Protein AF-A0A182NN22-F1 (afdb_monomer_lite)

Sequence (100 aa):
MSPDDEKLPEGFFDDPKMDAKARNQEYKDPNDEEWEKFQKEIKEATNISMAIISEEQEESTAERQIAEIDEQIRNWSRVLDLEKKKEQRNSYVIFLHRNI

Radius of gyration: 41.13 Å; chains: 1; bounding box: 89×26×105 Å

Foldseek 3Di:
DPPVVPPDPPPPPPDPCVSCVVVVHDDDDPVVVVVVVVVVVVVVVVVVVVVVVVVVVVVVVVVVVVVVVVVVVVVVVVVVVVVVVVVVVVVVVVVVVVVD

Organism: NCBI:txid7168

InterPro domains:
  IPR040050 Zinc finger protein 830-like [PTHR13278] (5-88)
  IPR059039 ZNF380, coiled-coil [PF23406] (8-88)

Secondary structure (DSSP, 8-state):
--TTTT---TTTTS-HHHHHHHTT-----HHHHHHHHHHHHHHHHHHHHHHHHHHHHHHHHHHHHHHHHHHHHHHHHHHHHHHHHHHHHHHHHHHHHH--

Structure (mmCIF, N/CA/C/O backbone):
data_AF-A0A182NN22-F1
#
_entry.id   AF-A0A182NN22-F1
#
loop_
_atom_site.group_PDB
_atom_site.id
_atom_site.type_symbol
_atom_site.label_atom_id
_atom_site.label_alt_id
_atom_site.label_comp_id
_atom_site.label_asym_id
_atom_site.label_entity_id
_atom_site.label_seq_id
_atom_site.pdbx_PDB_ins_code
_atom_site.Cartn_x
_atom_site.Cartn_y
_atom_site.Cartn_z
_atom_site.occupancy
_atom_site.B_iso_or_equiv
_atom_site.auth_seq_id
_atom_site.auth_comp_id
_atom_site.auth_asym_id
_atom_site.auth_atom_id
_atom_site.pdbx_PDB_model_num
ATOM 1 N N . MET A 1 1 ? -48.154 -20.916 58.478 1.00 46.09 1 MET A N 1
ATOM 2 C CA . MET A 1 1 ? -47.202 -19.875 58.061 1.00 46.09 1 MET A CA 1
ATOM 3 C C . MET A 1 1 ? -46.707 -19.210 59.326 1.00 46.09 1 MET A C 1
ATOM 5 O O . MET A 1 1 ? -47.532 -18.703 60.079 1.00 46.09 1 MET A O 1
ATOM 9 N N . SER A 1 2 ? -45.427 -19.350 59.648 1.00 49.75 2 SER A N 1
ATOM 10 C CA . SER A 1 2 ? -44.808 -18.626 60.762 1.00 49.75 2 SER A CA 1
ATOM 11 C C . SER A 1 2 ? -44.776 -17.129 60.422 1.00 49.75 2 SER A C 1
ATOM 13 O O . SER A 1 2 ? -44.486 -16.797 59.276 1.00 49.75 2 SER A O 1
ATOM 15 N N . PRO A 1 3 ? -45.041 -16.220 61.377 1.00 52.53 3 PRO A N 1
ATOM 16 C CA . PRO A 1 3 ? -45.054 -14.768 61.144 1.00 52.53 3 PRO A CA 1
ATOM 17 C C . PRO A 1 3 ? -43.677 -14.171 60.788 1.00 52.53 3 PRO A C 1
ATOM 19 O O . PRO A 1 3 ? -43.550 -12.960 60.633 1.00 52.53 3 PRO A O 1
ATOM 22 N N . ASP A 1 4 ? -42.642 -15.004 60.658 1.00 56.69 4 ASP A N 1
ATOM 23 C CA . ASP A 1 4 ? -41.312 -14.600 60.206 1.00 56.69 4 ASP A CA 1
ATOM 24 C C . ASP A 1 4 ? -41.172 -14.585 58.672 1.00 56.69 4 ASP A C 1
ATOM 26 O O . ASP A 1 4 ? -40.286 -13.901 58.172 1.00 56.69 4 ASP A O 1
ATOM 30 N N . ASP A 1 5 ? -42.073 -15.236 57.920 1.00 54.00 5 ASP A N 1
ATOM 31 C CA . ASP A 1 5 ? -42.049 -15.236 56.442 1.00 54.00 5 ASP A CA 1
ATOM 32 C C . ASP A 1 5 ? -42.676 -13.966 55.817 1.00 54.00 5 ASP A C 1
ATOM 34 O O . ASP A 1 5 ? -42.575 -13.750 54.611 1.00 54.00 5 ASP A O 1
ATOM 38 N N . GLU A 1 6 ? -43.311 -13.109 56.628 1.00 54.91 6 GLU A N 1
ATOM 39 C CA . GLU A 1 6 ? -43.868 -11.804 56.219 1.00 54.91 6 GLU A CA 1
ATOM 40 C C . GLU A 1 6 ? -42.974 -10.616 56.614 1.00 54.91 6 GLU A C 1
ATOM 42 O O . GLU A 1 6 ? -43.306 -9.460 56.335 1.00 54.91 6 GLU A O 1
ATOM 47 N N . LYS A 1 7 ? -41.822 -10.864 57.254 1.00 56.56 7 LYS A N 1
ATOM 48 C CA . LYS A 1 7 ? -40.860 -9.798 57.537 1.00 56.56 7 LYS A CA 1
ATOM 49 C C . LYS A 1 7 ? -40.149 -9.425 56.243 1.00 56.56 7 LYS A C 1
ATOM 51 O O . LYS A 1 7 ? -39.260 -10.135 55.778 1.00 56.56 7 LYS A O 1
ATOM 56 N N . LEU A 1 8 ? -40.565 -8.293 55.675 1.00 53.34 8 LEU A N 1
ATOM 57 C CA . LEU A 1 8 ? -39.798 -7.539 54.684 1.00 53.34 8 LEU A CA 1
ATOM 58 C C . LEU A 1 8 ? -38.306 -7.584 55.057 1.00 53.34 8 LEU A C 1
ATOM 60 O O . LEU A 1 8 ? -37.980 -7.230 56.194 1.00 53.34 8 LEU A O 1
ATOM 64 N N . PRO A 1 9 ? -37.417 -8.033 54.150 1.00 66.31 9 PRO A N 1
ATOM 65 C CA . PRO A 1 9 ? -35.988 -8.069 54.424 1.00 66.31 9 PRO A CA 1
ATOM 66 C C . PRO A 1 9 ? -35.506 -6.693 54.889 1.00 66.31 9 PRO A C 1
ATOM 68 O O . PRO A 1 9 ? -35.835 -5.678 54.268 1.00 66.31 9 PRO A O 1
ATOM 71 N N . GLU A 1 10 ? -34.744 -6.644 55.981 1.00 57.38 10 GLU A N 1
ATOM 72 C CA . GLU A 1 10 ? -34.126 -5.394 56.432 1.00 57.38 10 GLU A CA 1
ATOM 73 C C . GLU A 1 10 ? -33.273 -4.814 55.290 1.00 57.38 10 GLU A C 1
ATOM 75 O O . GLU A 1 10 ? -32.543 -5.544 54.614 1.00 57.38 10 GLU A O 1
ATOM 80 N N . GLY A 1 11 ? -33.433 -3.517 55.015 1.00 59.16 11 GLY A N 1
ATOM 81 C CA . GLY A 1 11 ? -32.798 -2.842 53.878 1.00 59.16 11 GLY A CA 1
ATOM 82 C C . GLY A 1 11 ? -33.606 -2.813 52.576 1.00 59.16 11 GLY A C 1
ATOM 83 O O . GLY A 1 11 ? -33.206 -2.132 51.640 1.00 59.16 11 GLY A O 1
ATOM 84 N N . PHE A 1 12 ? -34.774 -3.468 52.494 1.00 58.25 12 PHE A N 1
ATOM 85 C CA . PHE A 1 12 ? -35.623 -3.443 51.284 1.00 58.25 12 PHE A CA 1
ATOM 86 C C . PHE A 1 12 ? -36.139 -2.036 50.914 1.00 58.25 12 PHE A C 1
ATOM 88 O O . PHE A 1 12 ? -36.442 -1.772 49.753 1.00 58.25 12 PHE A O 1
ATOM 95 N N . PHE A 1 13 ? -36.229 -1.134 51.897 1.00 58.44 13 PHE A N 1
ATOM 96 C CA . PHE A 1 13 ? -36.630 0.268 51.726 1.00 58.44 13 PHE A CA 1
ATOM 97 C C . PHE A 1 13 ? -35.525 1.269 52.095 1.00 58.44 13 PHE A C 1
ATOM 99 O O . PHE A 1 13 ? -35.796 2.469 52.147 1.00 58.44 13 PHE A O 1
ATOM 106 N N . ASP A 1 14 ? -34.302 0.804 52.364 1.00 59.22 14 ASP A N 1
ATOM 107 C CA . ASP A 1 14 ? -33.190 1.716 52.619 1.00 59.22 14 ASP A CA 1
ATOM 108 C C . ASP A 1 14 ? -32.693 2.310 51.299 1.00 59.22 14 ASP A C 1
ATOM 110 O O . ASP A 1 14 ? -32.733 1.665 50.249 1.00 59.22 14 ASP A O 1
ATOM 114 N N . ASP A 1 15 ? -32.220 3.560 51.347 1.00 63.09 15 ASP A N 1
ATOM 115 C CA . ASP A 1 15 ? -31.604 4.198 50.185 1.00 63.09 15 ASP A CA 1
ATOM 116 C C . ASP A 1 15 ? -30.519 3.260 49.613 1.00 63.09 15 ASP A C 1
ATOM 118 O O . ASP A 1 15 ? -29.665 2.800 50.374 1.00 63.09 15 ASP A O 1
ATOM 122 N N . PRO A 1 16 ? -30.475 2.994 48.294 1.00 65.50 16 PRO A N 1
ATOM 123 C CA . PRO A 1 16 ? -29.553 2.022 47.686 1.00 65.50 16 PRO A CA 1
ATOM 124 C C . PRO A 1 16 ? -28.076 2.238 48.057 1.00 65.50 16 PRO A C 1
ATOM 126 O O . PRO A 1 16 ? -27.290 1.299 48.167 1.00 65.50 16 PRO A O 1
ATOM 129 N N . LYS A 1 17 ? -27.700 3.499 48.304 1.00 59.50 17 LYS A N 1
ATOM 130 C CA . LYS A 1 17 ? -26.368 3.907 48.775 1.00 59.50 17 LYS A CA 1
ATOM 131 C C . LYS A 1 17 ? -26.091 3.480 50.221 1.00 59.50 17 LYS A C 1
ATOM 133 O O . LYS A 1 17 ? -24.949 3.188 50.569 1.00 59.50 17 LYS A O 1
ATOM 138 N N . MET A 1 18 ? -27.118 3.479 51.064 1.00 60.53 18 MET A N 1
ATOM 139 C CA . MET A 1 18 ? -27.064 3.062 52.464 1.00 60.53 18 MET A CA 1
ATOM 140 C C . MET A 1 18 ? -27.082 1.533 52.590 1.0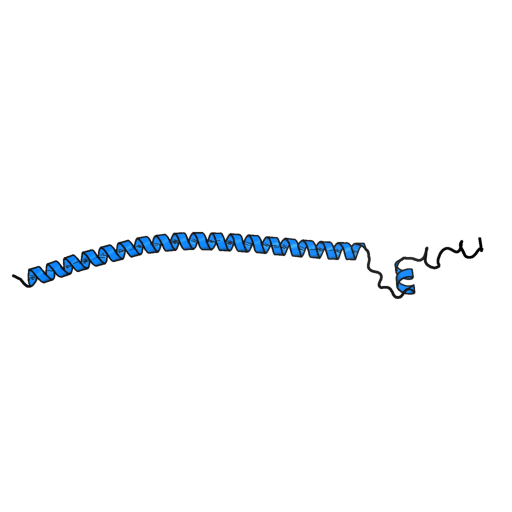0 60.53 18 MET A C 1
ATOM 142 O O . MET A 1 18 ? -26.303 1.010 53.383 1.00 60.53 18 MET A O 1
ATOM 146 N N . ASP A 1 19 ? -27.862 0.823 51.765 1.00 62.59 19 ASP A N 1
ATOM 147 C CA . ASP A 1 19 ? -27.872 -0.653 51.725 1.00 62.59 19 ASP A CA 1
ATOM 148 C C . ASP A 1 19 ? -26.525 -1.214 51.233 1.00 62.59 19 ASP A C 1
ATOM 150 O O . ASP A 1 19 ? -25.924 -2.067 51.889 1.00 62.59 19 ASP A O 1
ATOM 154 N N . ALA A 1 20 ? -25.957 -0.646 50.161 1.00 63.69 20 ALA A N 1
ATOM 155 C CA . ALA A 1 20 ? -24.618 -1.009 49.688 1.00 63.69 20 ALA A CA 1
ATOM 156 C C . ALA A 1 20 ? -23.543 -0.779 50.771 1.00 63.69 20 ALA A C 1
ATOM 158 O O . ALA A 1 20 ? -22.714 -1.652 51.038 1.00 63.69 20 ALA A O 1
ATOM 159 N N . LYS A 1 21 ? -23.614 0.353 51.486 1.00 59.75 21 LYS A N 1
ATOM 160 C CA . LYS A 1 21 ? -22.709 0.672 52.600 1.00 59.75 21 LYS A CA 1
ATOM 161 C C . LYS A 1 21 ? -22.879 -0.275 53.795 1.00 59.75 21 LYS A C 1
ATOM 163 O O . LYS A 1 21 ? -21.878 -0.660 54.396 1.00 59.75 21 LYS A O 1
ATOM 168 N N . ALA A 1 22 ? -24.107 -0.676 54.128 1.00 60.62 22 ALA A N 1
ATOM 169 C CA . ALA A 1 22 ? -24.390 -1.644 55.190 1.00 60.62 22 ALA A CA 1
ATOM 170 C C . ALA A 1 22 ? -23.869 -3.053 54.849 1.00 60.62 22 ALA A C 1
ATOM 172 O O . ALA A 1 22 ? -23.457 -3.797 55.739 1.00 60.62 22 ALA A O 1
ATOM 173 N N . ARG A 1 23 ? -23.811 -3.391 53.555 1.00 65.94 23 ARG A N 1
ATOM 174 C CA . ARG A 1 23 ? -23.295 -4.667 53.032 1.00 65.94 23 ARG A CA 1
ATOM 175 C C . ARG A 1 23 ? -21.804 -4.643 52.667 1.00 65.94 23 ARG A C 1
ATOM 177 O O . ARG A 1 23 ? -21.305 -5.639 52.149 1.00 65.94 23 ARG A O 1
ATOM 184 N N . ASN A 1 24 ? -21.083 -3.545 52.941 1.00 56.84 24 ASN A N 1
ATOM 185 C CA . ASN A 1 24 ? -19.698 -3.305 52.487 1.00 56.84 24 ASN A CA 1
ATOM 186 C C . ASN A 1 24 ? -19.504 -3.501 50.967 1.00 56.84 24 ASN A C 1
ATOM 188 O O . ASN A 1 24 ? -18.432 -3.901 50.513 1.00 56.84 24 ASN A O 1
ATOM 192 N N . GLN A 1 25 ? -20.537 -3.232 50.173 1.00 58.72 25 GLN A N 1
ATOM 193 C CA . GLN A 1 25 ? -20.469 -3.239 48.717 1.00 58.72 25 GLN A CA 1
ATOM 194 C C . GLN A 1 25 ? -20.304 -1.809 48.202 1.00 58.72 25 GLN A C 1
ATOM 196 O O . GLN A 1 25 ? -20.920 -0.865 48.696 1.00 58.72 25 GLN A O 1
ATOM 201 N N . GLU A 1 26 ? -19.433 -1.643 47.212 1.00 56.12 26 GLU A N 1
ATOM 202 C CA . GLU A 1 26 ? -19.230 -0.364 46.545 1.00 56.12 26 GLU A CA 1
ATOM 203 C C . GLU A 1 26 ? -20.465 -0.059 45.687 1.00 56.12 26 GLU A C 1
ATOM 205 O O . GLU A 1 26 ? -20.775 -0.791 44.749 1.00 56.12 26 GLU A O 1
ATOM 210 N N . TYR A 1 27 ? -21.209 0.996 46.033 1.00 58.81 27 TYR A N 1
ATOM 211 C CA . TYR A 1 27 ? -22.307 1.476 45.198 1.00 58.81 27 TYR A CA 1
ATOM 212 C C . TYR A 1 27 ? -21.713 2.080 43.924 1.00 58.81 27 TYR A C 1
ATOM 214 O O . TYR A 1 27 ? -21.173 3.187 43.961 1.00 58.81 27 TYR A O 1
ATOM 222 N N . LYS A 1 28 ? -21.819 1.363 42.805 1.00 61.34 28 LYS A N 1
ATOM 223 C CA . LYS A 1 28 ? -21.649 1.939 41.471 1.00 61.34 28 LYS A CA 1
ATOM 224 C C . LYS A 1 28 ? -23.016 2.316 40.929 1.00 61.34 28 LYS A C 1
ATOM 226 O O . LYS A 1 28 ? -23.943 1.510 40.971 1.00 61.34 28 LYS A O 1
ATOM 231 N N . ASP A 1 29 ? -23.150 3.553 40.463 1.00 72.50 29 ASP A N 1
ATOM 232 C CA . ASP A 1 29 ? -24.366 3.972 39.781 1.00 72.50 29 ASP A CA 1
ATOM 233 C C . ASP A 1 29 ? -24.486 3.153 38.482 1.00 72.50 29 ASP A C 1
ATOM 235 O O . ASP A 1 29 ? -23.540 3.151 37.688 1.00 72.50 29 ASP A O 1
ATOM 239 N N . PRO A 1 30 ? -25.605 2.452 38.234 1.00 73.44 30 PRO A N 1
ATOM 240 C CA . PRO A 1 30 ? -25.812 1.723 36.983 1.00 73.44 30 PRO A CA 1
ATOM 241 C C . PRO A 1 30 ? -25.593 2.604 35.746 1.00 73.44 30 PRO A C 1
ATOM 243 O O . PRO A 1 30 ? -25.166 2.124 34.699 1.00 73.44 30 PRO A O 1
ATOM 246 N N . ASN A 1 31 ? -25.849 3.907 35.879 1.00 76.19 31 ASN A N 1
ATOM 247 C CA . ASN A 1 31 ? -25.655 4.880 34.819 1.00 76.19 31 ASN A CA 1
ATOM 248 C C . ASN A 1 31 ? -24.165 5.163 34.546 1.00 76.19 31 ASN A C 1
ATOM 250 O O . ASN A 1 31 ? -23.797 5.394 33.397 1.00 76.19 31 ASN A O 1
ATOM 254 N N . ASP A 1 32 ? -23.304 5.096 35.568 1.00 81.25 32 ASP A N 1
ATOM 255 C CA . ASP A 1 32 ? -21.852 5.249 35.413 1.00 81.25 32 ASP A CA 1
ATOM 256 C C . ASP A 1 32 ? -21.235 4.017 34.732 1.00 81.25 32 ASP A C 1
ATOM 258 O O . ASP A 1 32 ? -20.367 4.161 33.873 1.00 81.25 32 ASP A O 1
ATOM 262 N N . GLU A 1 33 ? -21.712 2.806 35.044 1.00 81.69 33 GLU A N 1
ATOM 263 C CA . GLU A 1 33 ? -21.244 1.578 34.380 1.00 81.69 33 GLU A CA 1
ATOM 264 C C . GLU A 1 33 ? -21.617 1.539 32.893 1.00 81.69 33 GLU A C 1
ATOM 266 O O . GLU A 1 33 ? -20.787 1.200 32.046 1.00 81.69 33 GLU A O 1
ATOM 271 N N . GLU A 1 34 ? -22.855 1.902 32.555 1.00 86.44 34 GLU A N 1
ATOM 272 C CA . GLU A 1 34 ? -23.293 2.007 31.160 1.00 86.44 34 GLU A CA 1
ATOM 273 C C . GLU A 1 34 ? -22.548 3.130 30.423 1.00 86.44 34 GLU A C 1
ATOM 275 O O . GLU A 1 34 ? -22.183 2.976 29.255 1.00 86.44 34 GLU A O 1
ATOM 280 N N . TRP A 1 35 ? -22.227 4.229 31.111 1.00 85.50 35 TRP A N 1
ATOM 281 C CA . TRP A 1 35 ? -21.415 5.303 30.547 1.00 85.50 35 TRP A CA 1
ATOM 282 C C . TRP A 1 35 ? -19.965 4.876 30.281 1.00 85.50 35 TRP A C 1
ATOM 284 O O . TRP A 1 35 ? -19.423 5.174 29.214 1.00 85.50 35 TRP A O 1
ATOM 294 N N . GLU A 1 36 ? -19.336 4.130 31.194 1.00 88.56 36 GLU A N 1
ATOM 295 C CA . GLU A 1 36 ? -17.998 3.560 30.989 1.00 88.56 36 GLU A CA 1
ATOM 296 C C . GLU A 1 36 ? -17.971 2.580 29.807 1.00 88.56 36 GLU A C 1
ATOM 298 O O . GLU A 1 36 ? -17.056 2.642 28.975 1.00 88.56 36 GLU A O 1
ATOM 303 N N . LYS A 1 37 ? -18.981 1.706 29.690 1.00 90.31 37 LYS A N 1
ATOM 304 C CA . LYS A 1 37 ? -19.123 0.792 28.543 1.00 90.31 37 LYS A CA 1
ATOM 305 C C . LYS A 1 37 ? -19.268 1.563 27.238 1.00 90.31 37 LYS A C 1
ATOM 307 O O . LYS A 1 37 ? -18.527 1.293 26.296 1.00 90.31 37 LYS A O 1
ATOM 312 N N . PHE A 1 38 ? -20.132 2.574 27.210 1.00 92.38 38 PHE A N 1
ATOM 313 C CA . PHE A 1 38 ? -20.322 3.416 26.036 1.00 92.38 38 PHE A CA 1
ATOM 314 C C . PHE A 1 38 ? -19.019 4.111 25.616 1.00 92.38 38 PHE A C 1
ATOM 316 O O . PHE A 1 38 ? -18.618 4.050 24.455 1.00 92.38 38 PHE A O 1
ATOM 323 N N . GLN A 1 39 ? -18.291 4.717 26.558 1.00 93.31 39 GLN A N 1
ATOM 324 C CA . GLN A 1 39 ? -16.999 5.338 26.258 1.00 93.31 39 GLN A CA 1
ATOM 325 C C . GLN A 1 39 ? -15.972 4.339 25.721 1.00 93.31 39 GLN A C 1
ATOM 327 O O . GLN A 1 39 ? -15.171 4.685 24.847 1.00 93.31 39 GLN A O 1
ATOM 332 N N . LYS A 1 40 ? -15.966 3.114 26.254 1.00 94.56 40 LYS A N 1
ATOM 333 C CA . LYS A 1 40 ? -15.085 2.046 25.787 1.00 94.56 40 LYS A CA 1
ATOM 334 C C . LYS A 1 40 ? -15.419 1.652 24.348 1.00 94.56 40 LYS A C 1
ATOM 336 O O . LYS A 1 40 ? -14.510 1.623 23.523 1.00 94.56 40 LYS A O 1
ATOM 341 N N . GLU A 1 41 ? -16.692 1.429 24.040 1.00 93.62 41 GLU A N 1
ATOM 342 C CA . GLU A 1 41 ? -17.151 1.081 22.691 1.00 93.62 41 GLU A CA 1
ATOM 343 C C . GLU A 1 41 ? -16.837 2.185 21.678 1.00 93.62 41 GLU A C 1
ATOM 345 O O . GLU A 1 41 ? -16.328 1.904 20.596 1.00 93.62 41 GLU A O 1
ATOM 350 N N . ILE A 1 42 ? -17.044 3.454 22.044 1.00 95.69 42 ILE A N 1
ATOM 351 C CA . ILE A 1 42 ? -16.698 4.589 21.180 1.00 95.69 42 ILE A CA 1
ATOM 352 C C . ILE A 1 42 ? -15.194 4.630 20.895 1.00 95.69 42 ILE A C 1
ATOM 354 O O . ILE A 1 42 ? -14.794 4.828 19.746 1.00 95.69 42 ILE A O 1
ATOM 358 N N . LYS A 1 43 ? -14.343 4.428 21.909 1.00 94.75 43 LYS A N 1
ATOM 359 C CA . LYS A 1 43 ? -12.884 4.370 21.715 1.00 94.75 43 LYS A CA 1
ATOM 360 C C . LYS A 1 43 ? -12.488 3.212 20.808 1.00 94.75 43 LYS A C 1
ATOM 362 O O . LYS A 1 43 ? -11.658 3.395 19.925 1.00 94.75 43 LYS A O 1
ATOM 367 N N . GLU A 1 44 ? -13.082 2.042 21.007 1.00 94.88 44 GLU A N 1
ATOM 368 C CA . GLU A 1 44 ? -12.802 0.856 20.203 1.00 94.88 44 GLU A CA 1
ATOM 369 C C . GLU A 1 44 ? -13.220 1.056 18.742 1.00 94.88 44 GLU A C 1
ATOM 371 O O . GLU A 1 44 ? -12.400 0.879 17.842 1.00 94.88 44 GLU A O 1
ATOM 376 N N . ALA A 1 45 ? -14.434 1.556 18.501 1.00 94.00 45 ALA A N 1
ATOM 377 C CA . ALA A 1 45 ? -14.910 1.902 17.166 1.00 94.00 45 ALA A CA 1
ATOM 378 C C . ALA A 1 45 ? -14.037 2.978 16.495 1.00 94.00 45 ALA A C 1
ATOM 380 O O . ALA A 1 45 ? -13.729 2.879 15.308 1.00 94.00 45 ALA A O 1
ATOM 381 N N . THR A 1 46 ? -13.591 3.985 17.255 1.00 94.81 46 THR A N 1
ATOM 382 C CA . THR A 1 46 ? -12.691 5.033 16.747 1.00 94.81 46 THR A CA 1
ATOM 383 C C . THR A 1 46 ? -11.337 4.447 16.357 1.00 94.81 46 THR A C 1
ATOM 385 O O . THR A 1 46 ? -10.824 4.759 15.287 1.00 94.81 46 THR A O 1
ATOM 388 N N . ASN A 1 47 ? -10.772 3.564 17.183 1.00 95.81 47 ASN A N 1
ATOM 389 C CA . ASN A 1 47 ? -9.501 2.900 16.898 1.00 95.81 47 ASN A CA 1
ATOM 390 C C . ASN A 1 47 ? -9.584 2.033 15.639 1.00 95.81 47 ASN A C 1
ATOM 392 O O . ASN A 1 47 ? -8.695 2.109 14.796 1.00 95.81 47 ASN A O 1
ATOM 396 N N . ILE A 1 48 ? -10.659 1.255 15.491 1.00 96.19 48 ILE A N 1
ATOM 397 C CA . ILE A 1 48 ? -10.895 0.434 14.297 1.00 96.19 48 ILE A CA 1
ATOM 398 C C . ILE A 1 48 ? -11.019 1.327 13.058 1.00 96.19 48 ILE A C 1
ATOM 400 O O . ILE A 1 48 ? -10.363 1.075 12.054 1.00 96.19 48 ILE A O 1
ATOM 404 N N . SER A 1 49 ? -11.808 2.401 13.141 1.00 95.62 49 SER A N 1
ATOM 405 C CA . SER A 1 49 ? -11.978 3.350 12.036 1.00 95.62 49 SER A CA 1
ATOM 406 C C . SER A 1 49 ? -10.652 3.995 11.620 1.00 95.62 49 SER A C 1
ATOM 408 O O . SER A 1 49 ? -10.313 4.013 10.439 1.00 95.62 49 SER A O 1
ATOM 410 N N . MET A 1 50 ? -9.849 4.455 12.586 1.00 95.50 50 MET A N 1
ATOM 411 C CA . MET A 1 50 ? -8.523 5.013 12.305 1.00 95.50 50 MET A CA 1
ATOM 412 C C . MET A 1 50 ? -7.587 3.989 11.658 1.00 95.50 50 MET A C 1
ATOM 414 O O . MET A 1 50 ? -6.839 4.354 10.755 1.00 95.50 50 MET A O 1
ATOM 418 N N . ALA A 1 51 ? -7.630 2.728 12.096 1.00 96.12 51 ALA A N 1
ATOM 419 C CA . ALA A 1 51 ? -6.821 1.667 11.505 1.00 96.12 51 ALA A CA 1
ATOM 420 C C . ALA A 1 51 ? -7.191 1.432 10.033 1.00 96.12 51 ALA A C 1
ATOM 422 O O . ALA A 1 51 ? -6.301 1.425 9.190 1.00 96.12 51 ALA A O 1
ATOM 423 N N . ILE A 1 52 ? -8.490 1.344 9.722 1.00 95.38 52 ILE A N 1
ATOM 424 C CA . ILE A 1 52 ? -8.985 1.163 8.348 1.00 95.38 52 ILE A CA 1
ATOM 425 C C . ILE A 1 52 ? -8.545 2.327 7.451 1.00 95.38 52 ILE A C 1
ATOM 427 O O . ILE A 1 52 ? -8.002 2.107 6.375 1.00 95.38 52 ILE A O 1
ATOM 431 N N . ILE A 1 53 ? -8.730 3.570 7.908 1.00 95.56 53 ILE A N 1
ATOM 432 C CA . ILE A 1 53 ? -8.341 4.762 7.135 1.00 95.56 53 ILE A CA 1
ATOM 433 C C . ILE A 1 53 ? -6.826 4.798 6.909 1.00 95.56 53 ILE A C 1
ATOM 435 O O . ILE A 1 53 ? -6.363 5.178 5.835 1.00 95.56 53 ILE A O 1
ATOM 439 N N . SER A 1 54 ? -6.041 4.427 7.924 1.00 95.94 54 SER A N 1
ATOM 440 C CA . SER A 1 54 ? -4.584 4.389 7.807 1.00 95.94 54 SER A CA 1
ATOM 441 C C . SER A 1 54 ? -4.130 3.358 6.777 1.00 95.94 54 SER A C 1
ATOM 443 O O . SER A 1 54 ? -3.223 3.651 6.003 1.00 95.94 54 SER A O 1
ATOM 445 N N . GLU A 1 55 ? -4.751 2.180 6.765 1.00 96.06 55 GLU A N 1
ATOM 446 C CA . GLU A 1 55 ? -4.454 1.112 5.809 1.00 96.06 55 GLU A CA 1
ATOM 447 C C . GLU A 1 55 ? -4.812 1.531 4.375 1.00 96.06 55 GLU A C 1
ATOM 449 O O . GLU A 1 55 ? -3.971 1.442 3.484 1.00 96.06 55 GLU A O 1
ATOM 454 N N . GLU A 1 56 ? -6.001 2.101 4.162 1.00 96.25 56 GLU A N 1
ATOM 455 C CA . GLU A 1 56 ? -6.432 2.603 2.847 1.00 96.25 56 GLU A CA 1
ATOM 456 C C . GLU A 1 56 ? -5.500 3.713 2.323 1.00 96.25 56 GLU A C 1
ATOM 458 O O . GLU A 1 56 ? -5.135 3.755 1.144 1.00 96.25 56 GLU A O 1
ATOM 463 N N . GLN A 1 57 ? -5.055 4.607 3.210 1.00 96.81 57 GLN A N 1
ATOM 464 C CA . GLN A 1 57 ? -4.106 5.658 2.853 1.00 96.81 57 GLN A CA 1
ATOM 465 C C . GLN A 1 57 ? -2.724 5.093 2.491 1.00 96.81 57 GLN A C 1
ATOM 467 O O . GLN A 1 57 ? -2.062 5.623 1.589 1.00 96.81 57 GLN A O 1
ATOM 472 N N . GLU A 1 58 ? -2.268 4.052 3.189 1.00 96.62 58 GLU A N 1
ATOM 473 C CA . GLU A 1 58 ? -1.013 3.364 2.889 1.00 96.62 58 GLU A CA 1
ATOM 474 C C . GLU A 1 58 ? -1.086 2.669 1.526 1.00 96.62 58 GLU A C 1
ATOM 476 O O . GLU A 1 58 ? -0.201 2.883 0.694 1.00 96.62 58 GLU A O 1
ATOM 481 N N . GLU A 1 59 ? -2.171 1.941 1.254 1.00 96.56 59 GLU A N 1
ATOM 482 C CA . GLU A 1 59 ? -2.408 1.272 -0.028 1.00 96.56 59 GLU A CA 1
ATOM 483 C C . GLU A 1 59 ? -2.426 2.276 -1.188 1.00 96.56 59 GLU A C 1
ATOM 485 O O . GLU A 1 59 ? -1.652 2.139 -2.138 1.00 96.56 59 GLU A O 1
ATOM 490 N N . SER A 1 60 ? -3.196 3.364 -1.073 1.00 97.06 60 SER A N 1
ATOM 491 C CA . SER A 1 60 ? -3.230 4.416 -2.099 1.00 97.06 60 SER A CA 1
ATOM 492 C C . SER A 1 60 ? -1.850 5.042 -2.342 1.00 97.06 60 SER A C 1
ATOM 494 O O . SER A 1 60 ? -1.479 5.368 -3.478 1.00 97.06 60 SER A O 1
ATOM 496 N N . THR A 1 61 ? -1.061 5.210 -1.279 1.00 97.31 61 THR A N 1
ATOM 497 C CA . THR A 1 61 ? 0.299 5.744 -1.392 1.00 97.31 61 THR A CA 1
ATOM 498 C C . THR A 1 61 ? 1.213 4.760 -2.119 1.00 97.31 61 THR A C 1
ATOM 500 O O . THR A 1 61 ? 1.961 5.173 -3.010 1.00 97.31 61 THR A O 1
ATOM 503 N N . ALA A 1 62 ? 1.130 3.472 -1.785 1.00 97.56 62 ALA A N 1
ATOM 504 C CA . ALA A 1 62 ? 1.902 2.415 -2.425 1.00 97.56 62 ALA A CA 1
ATOM 505 C C . ALA A 1 62 ? 1.570 2.296 -3.920 1.00 97.56 62 ALA A C 1
ATOM 507 O O . ALA A 1 62 ? 2.482 2.280 -4.746 1.00 97.56 62 ALA A O 1
ATOM 508 N N . GLU A 1 63 ? 0.289 2.304 -4.296 1.00 98.06 63 GLU A N 1
ATOM 509 C CA . GLU A 1 63 ? -0.139 2.256 -5.701 1.00 98.06 63 GLU A CA 1
ATOM 510 C C . GLU A 1 63 ? 0.441 3.411 -6.523 1.00 98.06 63 GLU A C 1
ATOM 512 O O . GLU A 1 63 ? 0.973 3.214 -7.621 1.00 98.06 63 GLU A O 1
ATOM 517 N N . ARG A 1 64 ? 0.397 4.629 -5.973 1.00 98.12 64 ARG A N 1
ATOM 518 C CA . ARG A 1 64 ? 0.971 5.806 -6.630 1.00 98.12 64 ARG A CA 1
ATOM 519 C C . ARG A 1 64 ? 2.481 5.671 -6.811 1.00 98.12 64 ARG A C 1
ATOM 521 O O . ARG A 1 64 ? 2.996 6.009 -7.877 1.00 98.12 64 ARG A O 1
ATOM 528 N N . GLN A 1 65 ? 3.184 5.193 -5.786 1.00 98.31 65 GLN A N 1
ATOM 529 C CA . GLN A 1 65 ? 4.627 4.969 -5.857 1.00 98.31 65 GLN A CA 1
ATOM 530 C C . GLN A 1 65 ? 4.982 3.909 -6.902 1.00 98.31 65 GLN A C 1
ATOM 532 O O . GLN A 1 65 ? 5.924 4.106 -7.665 1.00 98.31 65 GLN A O 1
ATOM 537 N N . ILE A 1 66 ? 4.213 2.821 -6.990 1.00 98.38 66 ILE A N 1
ATOM 538 C CA . ILE A 1 66 ? 4.405 1.779 -8.007 1.00 98.38 66 ILE A CA 1
ATOM 539 C C . ILE A 1 66 ? 4.259 2.369 -9.413 1.00 98.38 66 ILE A C 1
ATOM 541 O O . ILE A 1 66 ? 5.134 2.168 -10.255 1.00 98.38 66 ILE A O 1
ATOM 545 N N . ALA A 1 67 ? 3.207 3.154 -9.658 1.00 98.38 67 ALA A N 1
ATOM 546 C CA . ALA A 1 67 ? 2.994 3.787 -10.958 1.00 98.38 67 ALA A CA 1
ATOM 547 C C . ALA A 1 67 ? 4.157 4.716 -11.358 1.00 98.38 67 ALA A C 1
ATOM 549 O O . ALA A 1 67 ? 4.567 4.743 -12.523 1.00 98.38 67 ALA A O 1
ATOM 550 N N . GLU A 1 68 ? 4.711 5.451 -10.392 1.00 98.44 68 GLU A N 1
ATOM 551 C CA . GLU A 1 68 ? 5.878 6.306 -10.603 1.00 98.44 68 GLU A CA 1
ATOM 552 C C . GLU A 1 68 ? 7.140 5.483 -10.905 1.00 98.44 68 GLU A C 1
ATOM 554 O O . GLU A 1 68 ? 7.872 5.790 -11.848 1.00 98.44 68 GLU A O 1
ATOM 559 N N . ILE A 1 69 ? 7.376 4.403 -10.157 1.00 98.38 69 ILE A N 1
ATOM 560 C CA . ILE A 1 69 ? 8.500 3.489 -10.390 1.00 98.38 69 ILE A CA 1
ATOM 561 C C . ILE A 1 69 ? 8.420 2.887 -11.796 1.00 98.38 69 ILE A C 1
ATOM 563 O O . ILE A 1 69 ? 9.423 2.870 -12.511 1.00 98.38 69 ILE A O 1
ATOM 567 N N . ASP A 1 70 ? 7.241 2.460 -12.241 1.00 98.50 70 ASP A N 1
ATOM 568 C CA . ASP A 1 70 ? 7.048 1.924 -13.590 1.00 98.50 70 ASP A CA 1
ATOM 569 C C . ASP A 1 70 ? 7.388 2.950 -14.675 1.00 98.50 70 ASP A C 1
ATOM 571 O O . ASP A 1 70 ? 7.985 2.621 -15.707 1.00 98.50 70 ASP A O 1
ATOM 575 N N . GLU A 1 71 ? 7.029 4.217 -14.464 1.00 98.50 71 GLU A N 1
ATOM 576 C CA . GLU A 1 71 ? 7.419 5.294 -15.367 1.00 98.50 71 GLU A CA 1
ATOM 577 C C . GLU A 1 71 ? 8.935 5.494 -15.388 1.00 98.50 71 GLU A C 1
ATOM 579 O O . GLU A 1 71 ? 9.535 5.578 -16.466 1.00 98.50 71 GLU A O 1
ATOM 584 N N . GLN A 1 72 ? 9.569 5.501 -14.216 1.00 98.56 72 GLN A N 1
ATOM 585 C CA . GLN A 1 72 ? 11.019 5.592 -14.111 1.00 98.56 72 GLN A CA 1
ATOM 586 C C . GLN A 1 72 ? 11.693 4.424 -14.842 1.00 98.56 72 GLN A C 1
ATOM 588 O O . GLN A 1 72 ? 12.597 4.663 -15.640 1.00 98.56 72 GLN A O 1
ATOM 593 N N . ILE A 1 73 ? 11.226 3.184 -14.672 1.00 98.12 73 ILE A N 1
ATOM 594 C CA . ILE A 1 73 ? 11.757 1.999 -15.367 1.00 98.12 73 ILE A CA 1
ATOM 595 C C . ILE A 1 73 ? 11.665 2.162 -16.887 1.00 98.12 73 ILE A C 1
ATOM 597 O O . ILE A 1 73 ? 12.634 1.876 -17.600 1.00 98.12 73 ILE A O 1
ATOM 601 N N . ARG A 1 74 ? 10.535 2.655 -17.411 1.00 98.38 74 ARG A N 1
ATOM 602 C CA . ARG A 1 74 ? 10.377 2.913 -18.854 1.00 98.38 74 ARG A CA 1
ATOM 603 C C . ARG A 1 74 ? 11.368 3.965 -19.348 1.00 98.38 74 ARG A C 1
ATOM 605 O O . ARG A 1 74 ? 12.003 3.779 -20.390 1.00 98.38 74 ARG A O 1
ATOM 612 N N . ASN A 1 75 ? 11.526 5.049 -18.595 1.00 98.25 75 ASN A N 1
ATOM 613 C CA . ASN A 1 75 ? 12.453 6.125 -18.930 1.00 98.25 75 ASN A CA 1
ATOM 614 C C . ASN A 1 75 ? 13.910 5.645 -18.901 1.00 98.25 75 ASN A C 1
ATOM 616 O O . ASN A 1 75 ? 14.646 5.876 -19.862 1.00 98.25 75 ASN A O 1
ATOM 620 N N . TRP A 1 76 ? 14.309 4.908 -17.864 1.00 98.31 76 TRP A N 1
ATOM 621 C CA . TRP A 1 76 ? 15.637 4.301 -17.757 1.00 98.31 76 TRP A CA 1
ATOM 622 C C . TRP A 1 76 ? 15.917 3.326 -18.896 1.00 98.31 76 TRP A C 1
ATOM 624 O O . TRP A 1 76 ? 16.975 3.396 -19.519 1.00 98.31 76 TRP A O 1
ATOM 634 N N . SER A 1 77 ? 14.947 2.477 -19.239 1.00 97.88 77 SER A N 1
ATOM 635 C CA . SER A 1 77 ? 15.068 1.548 -20.369 1.00 97.88 77 SER A CA 1
ATOM 636 C C . SER A 1 77 ? 15.355 2.291 -21.679 1.00 97.88 77 SER A C 1
ATOM 638 O O . SER A 1 77 ? 16.245 1.911 -22.439 1.00 97.88 77 SER A O 1
ATOM 640 N N . ARG A 1 78 ? 14.672 3.420 -21.916 1.00 98.00 78 ARG A N 1
ATOM 641 C CA . ARG A 1 78 ? 14.919 4.276 -23.086 1.00 98.00 78 ARG A CA 1
ATOM 642 C C . ARG A 1 78 ? 16.321 4.890 -23.081 1.00 98.00 78 ARG A C 1
ATOM 644 O O . ARG A 1 78 ? 16.927 5.005 -24.147 1.00 98.00 78 ARG A O 1
ATOM 651 N N . VAL A 1 79 ? 16.827 5.305 -21.921 1.00 98.19 79 VAL A N 1
ATOM 652 C CA . VAL A 1 79 ? 18.193 5.839 -21.788 1.00 98.19 79 VAL A CA 1
ATOM 653 C C . VAL A 1 79 ? 19.218 4.766 -22.150 1.00 98.19 79 VAL A C 1
ATOM 655 O O . VAL A 1 79 ? 20.069 5.017 -23.003 1.00 98.19 79 VAL A O 1
ATOM 658 N N . LEU A 1 80 ? 19.078 3.557 -21.604 1.00 97.88 80 LEU A N 1
ATOM 659 C CA . LEU A 1 80 ? 19.979 2.435 -21.885 1.00 97.88 80 LEU A CA 1
ATOM 660 C C . LEU A 1 80 ? 20.016 2.075 -23.379 1.00 97.88 80 LEU A C 1
ATOM 662 O O . LEU A 1 80 ? 21.088 1.869 -23.954 1.00 97.88 80 LEU A O 1
ATOM 666 N N . ASP A 1 81 ? 18.863 2.068 -24.049 1.00 97.81 81 ASP A N 1
ATOM 667 C CA . ASP A 1 81 ? 18.797 1.831 -25.495 1.00 97.81 81 ASP A CA 1
ATOM 668 C C . ASP A 1 81 ? 19.544 2.901 -26.304 1.00 97.81 81 ASP A C 1
ATOM 670 O O . ASP A 1 81 ? 20.193 2.606 -27.316 1.00 97.81 81 ASP A O 1
ATOM 674 N N . LEU A 1 82 ? 19.447 4.164 -25.884 1.00 97.69 82 LEU A N 1
ATOM 675 C CA . LEU A 1 82 ? 20.152 5.271 -26.526 1.00 97.69 82 LEU A CA 1
ATOM 676 C C . LEU A 1 82 ? 21.661 5.192 -26.291 1.00 97.69 82 LEU A C 1
ATOM 678 O O . LEU A 1 82 ? 22.428 5.432 -27.229 1.00 97.69 82 LEU A O 1
ATOM 682 N N . GLU A 1 83 ? 22.090 4.821 -25.087 1.00 97.50 83 GLU A N 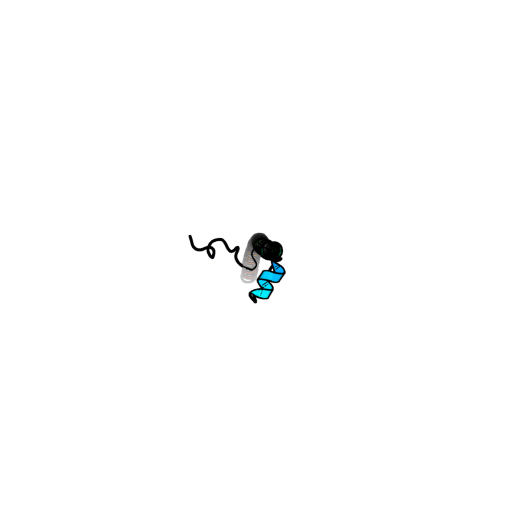1
ATOM 683 C CA . GLU A 1 83 ? 23.500 4.595 -24.760 1.00 97.50 83 GLU A CA 1
ATOM 684 C C . GLU A 1 83 ? 24.090 3.480 -25.620 1.00 97.50 83 GLU A C 1
ATOM 686 O O . GLU A 1 83 ? 25.098 3.696 -26.296 1.00 97.50 83 GLU A O 1
ATOM 691 N N . LYS A 1 84 ? 23.391 2.348 -25.742 1.00 97.62 84 LYS A N 1
ATOM 692 C CA . LYS A 1 84 ? 23.812 1.239 -26.605 1.00 97.62 84 LYS A CA 1
ATOM 693 C C . LYS A 1 84 ? 23.970 1.668 -28.067 1.00 97.62 84 LYS A C 1
ATOM 695 O O . LYS A 1 84 ? 24.958 1.330 -28.720 1.00 97.62 84 LYS A O 1
ATOM 700 N N . LYS A 1 85 ? 23.029 2.455 -28.602 1.00 97.00 85 LYS A N 1
ATOM 701 C CA . LYS A 1 85 ? 23.123 3.002 -29.973 1.00 97.00 85 LYS A CA 1
ATOM 702 C C . LYS A 1 85 ? 24.289 3.979 -30.130 1.00 97.00 85 LYS A C 1
ATOM 704 O O . LYS A 1 85 ? 24.938 4.012 -31.178 1.00 97.00 85 LYS A O 1
ATOM 709 N N . LYS A 1 86 ? 24.549 4.808 -29.115 1.00 96.75 86 LYS A N 1
ATOM 710 C CA . LYS A 1 86 ? 25.685 5.736 -29.096 1.00 96.75 86 LYS A CA 1
ATOM 711 C C . LYS A 1 86 ? 27.006 4.970 -29.131 1.00 96.75 86 LYS A C 1
ATOM 713 O O . LYS A 1 86 ? 27.853 5.310 -29.953 1.00 96.75 86 LYS A O 1
ATOM 718 N N . GLU A 1 87 ? 27.153 3.939 -28.305 1.00 96.75 87 GLU A N 1
ATOM 719 C CA . GLU A 1 87 ? 28.347 3.092 -28.265 1.00 96.75 87 GLU A CA 1
ATOM 720 C C . GLU A 1 87 ? 28.593 2.388 -29.595 1.00 96.75 87 GLU A C 1
ATOM 722 O O . GLU A 1 87 ? 29.681 2.516 -30.143 1.00 96.75 87 GLU A O 1
ATOM 727 N N . GLN A 1 88 ? 27.575 1.744 -30.176 1.00 96.19 88 GLN A N 1
ATOM 728 C CA . GLN A 1 88 ? 27.697 1.072 -31.477 1.00 96.19 88 GLN A CA 1
ATOM 729 C C . GLN A 1 88 ? 28.213 2.010 -32.571 1.00 96.19 88 GLN A C 1
ATOM 731 O O . GLN A 1 88 ? 29.140 1.674 -33.310 1.00 96.19 88 GLN A O 1
ATOM 736 N N . ARG A 1 89 ? 27.638 3.213 -32.659 1.00 95.06 89 ARG A N 1
ATOM 737 C CA . ARG A 1 89 ? 28.090 4.233 -33.609 1.00 95.06 89 ARG A CA 1
ATOM 738 C C . ARG A 1 89 ? 29.516 4.683 -33.313 1.00 95.06 89 ARG A C 1
ATOM 740 O O . ARG A 1 89 ? 30.294 4.839 -34.247 1.00 95.06 89 ARG A O 1
ATOM 747 N N . ASN A 1 90 ? 29.865 4.879 -32.045 1.00 95.00 90 ASN A N 1
ATOM 748 C CA . ASN A 1 90 ? 31.217 5.272 -31.663 1.00 95.00 90 ASN A CA 1
ATOM 749 C C . ASN A 1 90 ? 32.242 4.192 -32.048 1.00 95.00 90 ASN A C 1
ATOM 751 O O . ASN A 1 90 ? 33.253 4.495 -32.676 1.00 95.00 90 ASN A O 1
ATOM 755 N N . SER A 1 91 ? 31.943 2.921 -31.768 1.00 93.88 91 SER A N 1
ATOM 756 C CA . SER A 1 91 ? 32.761 1.780 -32.188 1.00 93.88 91 SER A CA 1
ATOM 757 C C . SER A 1 91 ? 32.916 1.712 -33.706 1.00 93.88 91 SER A C 1
ATOM 759 O O . SER A 1 91 ? 34.020 1.485 -34.193 1.00 93.88 91 SER A O 1
ATOM 761 N N . TYR A 1 92 ? 31.841 1.956 -34.461 1.00 93.50 92 TYR A N 1
ATOM 762 C CA . TYR A 1 92 ? 31.889 1.988 -35.923 1.00 93.50 92 TYR A CA 1
ATOM 763 C C . TYR A 1 92 ? 32.781 3.118 -36.454 1.00 93.50 92 TYR A C 1
ATOM 765 O O . TYR A 1 92 ? 33.616 2.886 -37.324 1.00 93.50 92 TYR A O 1
ATOM 773 N N . VAL A 1 93 ? 32.664 4.327 -35.895 1.00 92.62 93 VAL A N 1
ATOM 774 C CA . VAL A 1 93 ? 33.516 5.471 -36.262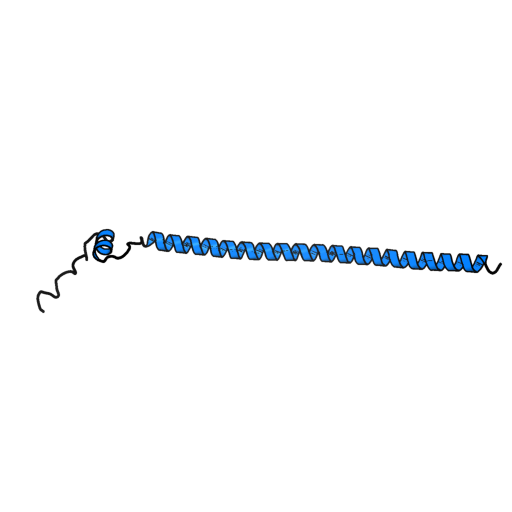 1.00 92.62 93 VAL A CA 1
ATOM 775 C C . VAL A 1 93 ? 34.989 5.164 -35.997 1.00 92.62 93 VAL A C 1
ATOM 777 O O . VAL A 1 93 ? 35.825 5.423 -36.863 1.00 92.62 93 VAL A O 1
ATOM 780 N N . ILE A 1 94 ? 35.304 4.580 -34.837 1.00 92.69 94 ILE A N 1
ATOM 781 C CA . ILE A 1 94 ? 36.668 4.160 -34.488 1.00 92.69 94 ILE A CA 1
ATOM 782 C C . ILE A 1 94 ? 37.174 3.104 -35.475 1.00 92.69 94 ILE A C 1
ATOM 784 O O . ILE A 1 94 ? 38.306 3.198 -35.943 1.00 92.69 94 ILE A O 1
ATOM 788 N N . PHE A 1 95 ? 36.346 2.112 -35.812 1.00 92.44 95 PHE A N 1
ATOM 789 C CA . PHE A 1 95 ? 36.710 1.066 -36.764 1.00 92.44 95 PHE A CA 1
ATOM 790 C C . PHE A 1 95 ? 37.030 1.640 -38.148 1.00 92.44 95 PHE A C 1
ATOM 792 O O . PHE A 1 95 ? 38.060 1.289 -38.719 1.00 92.44 95 PHE A O 1
ATOM 799 N N . LEU A 1 96 ? 36.197 2.548 -38.665 1.00 90.94 96 LEU A N 1
ATOM 800 C CA . LEU A 1 96 ? 36.438 3.193 -39.956 1.00 90.94 96 LEU A CA 1
ATOM 80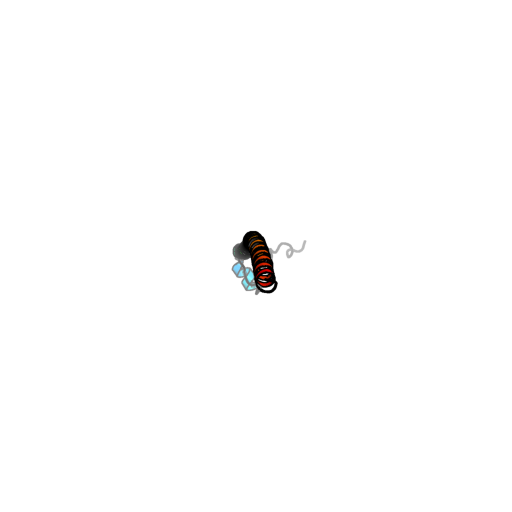1 C C . LEU A 1 96 ? 37.734 4.009 -39.961 1.00 90.94 96 LEU A C 1
ATOM 803 O O . LEU A 1 96 ? 38.529 3.855 -40.878 1.00 90.94 96 LEU A O 1
ATOM 807 N N . HIS A 1 97 ? 37.992 4.815 -38.926 1.00 86.62 97 HIS A N 1
ATOM 808 C CA 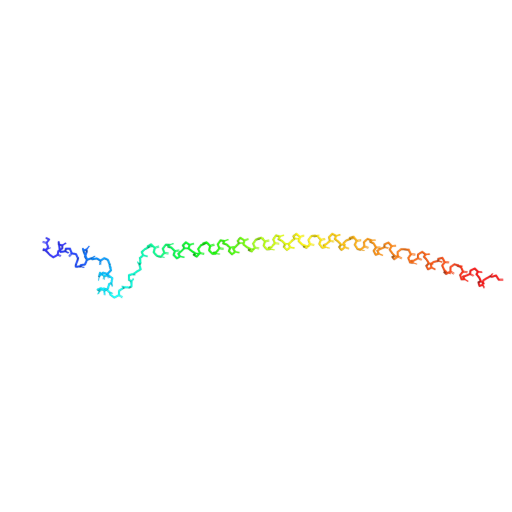. HIS A 1 97 ? 39.227 5.610 -38.839 1.00 86.62 97 HIS A CA 1
ATOM 809 C C . HIS A 1 97 ? 40.496 4.757 -38.746 1.00 86.62 97 HIS A C 1
ATOM 811 O O . HIS A 1 97 ? 41.575 5.240 -39.066 1.00 86.62 97 HIS A O 1
ATOM 817 N N . ARG A 1 98 ? 40.392 3.510 -38.273 1.00 87.75 98 ARG A N 1
ATOM 818 C CA . ARG A 1 98 ? 41.540 2.615 -38.077 1.00 87.75 98 ARG A CA 1
ATOM 819 C C . ARG A 1 98 ? 41.846 1.729 -39.292 1.00 87.75 98 ARG A C 1
ATOM 821 O O . ARG A 1 98 ? 42.895 1.097 -39.301 1.00 87.75 98 ARG A O 1
ATOM 828 N N . ASN A 1 99 ? 40.935 1.648 -40.267 1.00 76.19 99 ASN A N 1
ATOM 829 C CA . ASN A 1 99 ? 41.051 0.806 -41.469 1.00 76.19 99 ASN A CA 1
ATOM 830 C C . ASN A 1 99 ? 41.173 1.620 -42.778 1.00 76.19 99 ASN A C 1
ATOM 832 O O . ASN A 1 99 ? 40.985 1.061 -43.858 1.00 76.19 99 ASN A O 1
ATOM 836 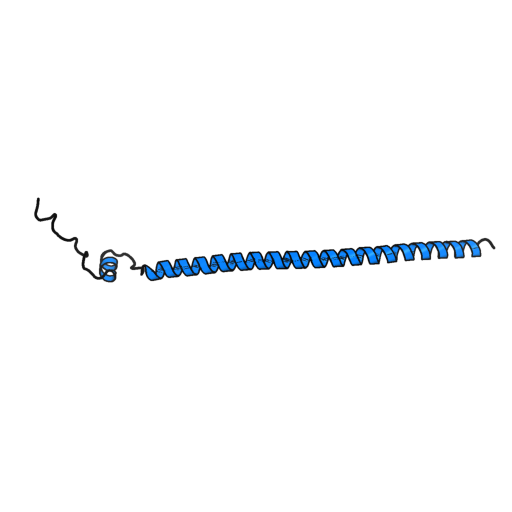N N . ILE A 1 100 ? 41.466 2.920 -42.683 1.00 63.97 100 ILE A N 1
ATOM 837 C CA . ILE A 1 100 ? 41.847 3.814 -43.792 1.00 63.97 100 ILE A CA 1
ATOM 838 C C . ILE A 1 100 ? 43.328 4.147 -43.619 1.00 63.97 100 ILE A C 1
ATOM 840 O O . ILE A 1 100 ? 44.041 4.178 -44.644 1.00 63.97 100 ILE A O 1
#

pLDDT: mean 83.67, std 17.0, range [46.09, 98.56]